Protein AF-A0A175JSQ1-F1 (afdb_monomer_lite)

pLDDT: mean 86.92, std 12.36, range [41.78, 98.31]

Organism: Entamoeba histolytica (NCBI:txid5759)

Radius of gyration: 32.31 Å; chains: 1; bounding box: 52×24×113 Å

Foldseek 3Di:
DDDDDDDDPDDDPVRVVVVVVVVVVVVVVVVVVCVVCVVVVPPPPPDPQDDPPPPCNVVVVVVVVVVVVVVVVVVVVVVVVVVVVVVVVVPDDPDDD

Secondary structure (DSSP, 8-state):
-PPPPPPP-PPPHHHHHHHHHHHHHHHHHHHHHHHH-GGGG----------TT-TTHHHHHHHHHHHHHHHHHHHHHHHHHHHHHHHHHHHS-----

Structure (mmCIF, N/CA/C/O backbone):
data_AF-A0A175JSQ1-F1
#
_entry.id   AF-A0A175JSQ1-F1
#
loop_
_atom_site.group_PDB
_atom_site.id
_atom_site.type_symbol
_atom_site.label_atom_id
_atom_site.label_alt_id
_atom_site.label_comp_id
_atom_site.label_asym_id
_atom_site.label_entity_id
_atom_site.label_seq_id
_atom_site.pdbx_PDB_ins_code
_atom_site.Cartn_x
_atom_site.Cartn_y
_atom_site.Cartn_z
_atom_site.occupancy
_atom_site.B_iso_or_equiv
_atom_site.auth_seq_id
_atom_site.auth_comp_id
_atom_site.auth_asym_id
_atom_site.auth_atom_id
_atom_site.pdbx_PDB_model_num
ATOM 1 N N . MET A 1 1 ? 2.643 4.215 -51.894 1.00 70.38 1 MET A N 1
ATOM 2 C CA . MET A 1 1 ? 3.496 4.678 -50.773 1.00 70.38 1 MET A CA 1
ATOM 3 C C . MET A 1 1 ? 4.391 3.530 -50.324 1.00 70.38 1 MET A C 1
ATOM 5 O O . MET A 1 1 ? 3.871 2.450 -50.068 1.00 70.38 1 MET A O 1
ATOM 9 N N . ALA A 1 2 ? 5.713 3.714 -50.291 1.00 77.75 2 ALA A N 1
ATOM 10 C CA . ALA A 1 2 ? 6.643 2.650 -49.903 1.00 77.75 2 ALA A CA 1
ATOM 11 C C . ALA A 1 2 ? 6.508 2.331 -48.401 1.00 77.75 2 ALA A C 1
ATOM 13 O O . ALA A 1 2 ? 6.574 3.235 -47.568 1.00 77.75 2 ALA A O 1
ATOM 14 N N . ARG A 1 3 ? 6.302 1.055 -48.040 1.00 80.12 3 ARG A N 1
ATOM 15 C CA . ARG A 1 3 ? 6.284 0.630 -46.630 1.00 80.12 3 ARG A CA 1
ATOM 16 C C . ARG A 1 3 ? 7.693 0.743 -46.051 1.00 80.12 3 ARG A C 1
ATOM 18 O O . ARG A 1 3 ? 8.652 0.265 -46.654 1.00 80.12 3 ARG A O 1
ATOM 25 N N . SER A 1 4 ? 7.811 1.355 -44.875 1.00 84.50 4 SER A N 1
ATOM 26 C CA . SER A 1 4 ? 9.089 1.461 -44.175 1.00 84.50 4 SER A CA 1
ATOM 27 C C . SER A 1 4 ? 9.583 0.086 -43.726 1.00 84.50 4 SER A C 1
ATOM 29 O O . SER A 1 4 ? 8.803 -0.826 -43.430 1.00 84.50 4 SER A O 1
ATOM 31 N N . LYS A 1 5 ? 10.909 -0.072 -43.684 1.00 86.88 5 LYS A N 1
ATOM 32 C CA . LYS A 1 5 ? 11.528 -1.331 -43.275 1.00 86.88 5 LYS A CA 1
ATOM 33 C C . LYS A 1 5 ? 11.152 -1.637 -41.816 1.00 86.88 5 LYS A C 1
ATOM 35 O O . LYS A 1 5 ? 11.355 -0.783 -40.948 1.00 86.88 5 LYS A O 1
ATOM 40 N N . PRO A 1 6 ? 10.618 -2.834 -41.514 1.00 88.50 6 PRO A N 1
ATOM 41 C CA . PRO A 1 6 ? 10.143 -3.152 -40.177 1.00 88.50 6 PRO A CA 1
ATOM 42 C C . PRO A 1 6 ? 11.307 -3.199 -39.189 1.00 88.50 6 PRO A C 1
ATOM 44 O O . PRO A 1 6 ? 12.366 -3.775 -39.449 1.00 88.50 6 PRO A O 1
ATOM 47 N N . ARG A 1 7 ? 11.103 -2.598 -38.016 1.00 87.31 7 ARG A N 1
ATOM 48 C CA . ARG A 1 7 ? 12.114 -2.589 -36.960 1.00 87.31 7 ARG A CA 1
ATOM 49 C C . ARG A 1 7 ? 12.2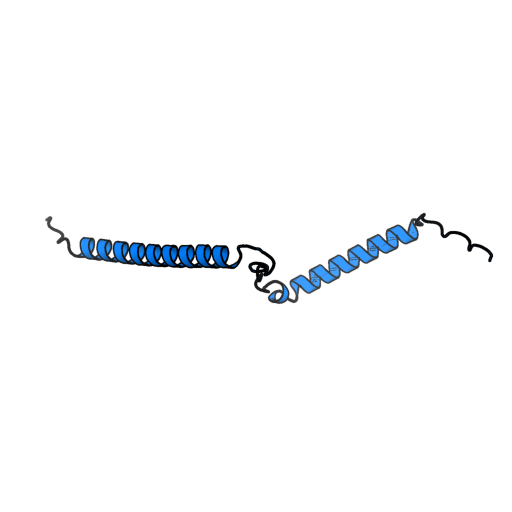72 -3.980 -36.346 1.00 87.31 7 ARG A C 1
ATOM 51 O O . ARG A 1 7 ? 11.295 -4.602 -35.927 1.00 87.31 7 ARG A O 1
ATOM 58 N N . ASN A 1 8 ? 13.524 -4.408 -36.200 1.00 87.38 8 ASN A N 1
ATOM 59 C CA . ASN A 1 8 ? 13.877 -5.649 -35.518 1.00 87.38 8 ASN A CA 1
ATOM 60 C C . ASN A 1 8 ? 13.432 -5.613 -34.038 1.00 87.38 8 ASN A C 1
ATOM 62 O O . ASN A 1 8 ? 13.705 -4.647 -33.318 1.00 87.38 8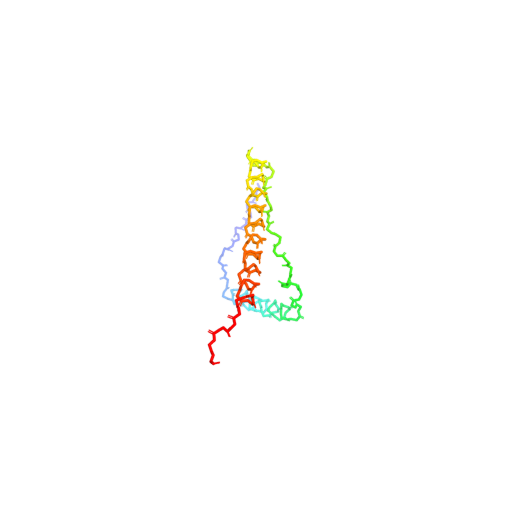 ASN A O 1
ATOM 66 N N . LYS A 1 9 ? 12.733 -6.665 -33.590 1.00 89.94 9 LYS A N 1
ATOM 67 C CA . LYS A 1 9 ? 12.249 -6.833 -32.206 1.00 89.94 9 LYS A CA 1
ATOM 68 C C . LYS A 1 9 ? 13.308 -7.419 -31.268 1.00 89.94 9 LYS A C 1
ATOM 70 O O . LYS A 1 9 ? 13.163 -7.316 -30.052 1.00 89.94 9 LYS A O 1
ATOM 75 N N . ARG A 1 10 ? 14.375 -8.006 -31.821 1.00 91.62 10 ARG A N 1
ATOM 76 C CA . ARG A 1 10 ? 15.482 -8.579 -31.051 1.00 91.62 10 ARG A CA 1
ATOM 77 C C . ARG A 1 10 ? 16.210 -7.479 -30.285 1.00 91.62 10 ARG A C 1
ATOM 79 O O . ARG A 1 10 ? 16.487 -6.403 -30.815 1.00 91.62 10 ARG A O 1
ATOM 86 N N . GLN A 1 11 ? 16.528 -7.762 -29.029 1.00 90.19 11 GLN A N 1
ATOM 87 C CA . GLN A 1 11 ? 17.386 -6.901 -28.227 1.00 90.19 11 GLN A CA 1
ATOM 88 C C . GLN A 1 11 ? 18.818 -7.411 -28.311 1.00 90.19 11 GLN A C 1
ATOM 90 O O . GLN A 1 11 ? 19.068 -8.605 -28.176 1.00 90.19 11 GLN A O 1
ATOM 95 N N . THR A 1 12 ? 19.762 -6.499 -28.519 1.00 95.56 12 THR A N 1
ATOM 96 C CA . THR A 1 12 ? 21.180 -6.818 -28.365 1.00 95.56 12 THR A CA 1
ATOM 97 C C . THR A 1 12 ? 21.497 -7.050 -26.887 1.00 95.56 12 THR A C 1
ATOM 99 O O . THR A 1 12 ? 20.893 -6.427 -26.007 1.00 95.56 12 THR A O 1
ATOM 102 N N . LEU A 1 13 ? 22.472 -7.915 -26.599 1.00 96.25 13 LEU A N 1
ATOM 103 C CA . LEU A 1 13 ? 22.905 -8.217 -25.227 1.00 96.25 13 LEU A CA 1
ATOM 104 C C . LEU A 1 13 ? 23.332 -6.958 -24.459 1.00 96.25 13 LEU A C 1
ATOM 106 O O . LEU A 1 13 ? 22.921 -6.755 -23.319 1.00 96.25 13 LEU A O 1
ATOM 110 N N . SER A 1 14 ? 24.059 -6.052 -25.118 1.00 96.50 14 SER A N 1
ATOM 111 C CA . SER A 1 14 ? 24.439 -4.751 -24.547 1.00 96.50 14 SER A CA 1
ATOM 112 C C . SER A 1 14 ? 23.221 -3.952 -24.065 1.00 96.50 14 SER A C 1
ATOM 114 O O . SER A 1 14 ? 23.204 -3.432 -22.945 1.00 96.50 14 SER A O 1
ATOM 116 N N . LYS A 1 15 ? 22.148 -3.916 -24.867 1.00 95.88 15 LYS A N 1
ATOM 117 C CA . LYS A 1 15 ? 20.912 -3.223 -24.502 1.00 95.88 15 LYS A CA 1
ATOM 118 C C . LYS A 1 15 ? 20.223 -3.885 -23.310 1.00 95.88 15 LYS A C 1
ATOM 120 O O . LYS A 1 15 ? 19.797 -3.166 -22.408 1.00 95.88 15 LYS A O 1
ATOM 125 N N . LYS A 1 16 ? 20.158 -5.219 -23.281 1.00 96.38 16 LYS A N 1
ATOM 126 C CA . LYS A 1 16 ? 19.588 -5.984 -22.161 1.00 96.38 16 LYS A CA 1
ATOM 127 C C . LYS A 1 16 ? 20.310 -5.656 -20.848 1.00 96.38 16 LYS A C 1
ATOM 129 O O . LYS A 1 16 ? 19.680 -5.181 -19.906 1.00 96.38 16 LYS A O 1
ATOM 134 N N . HIS A 1 17 ? 21.637 -5.764 -20.828 1.00 97.81 17 HIS A N 1
ATOM 135 C CA . HIS A 1 17 ? 22.434 -5.475 -19.633 1.00 97.81 17 HIS A CA 1
ATOM 136 C C . HIS A 1 17 ? 22.405 -3.998 -19.222 1.00 97.81 17 HIS A C 1
ATOM 138 O O . HIS A 1 17 ? 22.434 -3.677 -18.034 1.00 97.81 17 HIS A O 1
ATOM 144 N N . SER A 1 18 ? 22.319 -3.072 -20.181 1.00 97.75 18 SER A N 1
ATOM 145 C CA . SER A 1 18 ? 22.132 -1.647 -19.883 1.00 97.75 18 SER A CA 1
ATOM 146 C C . SER A 1 18 ? 20.798 -1.393 -19.172 1.00 97.75 18 SER A C 1
ATOM 148 O O . SER A 1 18 ? 20.755 -0.643 -18.196 1.00 97.75 18 SER A O 1
ATOM 150 N N . ILE A 1 19 ? 19.717 -2.045 -19.617 1.00 97.19 19 ILE A N 1
ATOM 151 C CA . ILE A 1 19 ? 18.392 -1.952 -18.989 1.00 97.19 19 ILE A CA 1
ATOM 152 C C . ILE A 1 19 ? 18.430 -2.532 -17.571 1.00 97.19 19 ILE A C 1
ATOM 154 O O . ILE A 1 19 ? 18.024 -1.847 -16.634 1.00 97.19 19 ILE A O 1
ATOM 158 N N . GLU A 1 20 ? 18.987 -3.730 -17.390 1.00 97.62 20 GLU A N 1
ATOM 159 C CA . GLU A 1 20 ? 19.129 -4.378 -16.077 1.00 97.62 20 GLU A CA 1
ATOM 160 C C . GLU A 1 20 ? 19.882 -3.480 -15.081 1.00 97.62 20 GLU A C 1
ATOM 162 O O . GLU A 1 20 ? 19.399 -3.213 -13.978 1.00 97.62 20 GLU A O 1
ATOM 167 N N . LYS A 1 21 ? 21.025 -2.915 -15.497 1.00 98.25 21 LYS A N 1
ATOM 168 C CA . LYS A 1 21 ? 21.815 -1.985 -14.672 1.00 98.25 21 LYS A CA 1
ATOM 169 C C . LYS A 1 21 ? 21.037 -0.712 -14.328 1.00 98.25 21 LYS A C 1
ATOM 171 O O . LYS A 1 21 ? 21.123 -0.232 -13.197 1.00 98.25 21 LYS A O 1
ATOM 176 N N . LYS A 1 22 ? 20.274 -0.154 -15.275 1.00 98.25 22 LYS A N 1
ATOM 177 C CA . LYS A 1 22 ? 19.438 1.038 -15.042 1.00 98.25 22 LYS A CA 1
ATOM 178 C C . LYS A 1 22 ? 18.321 0.757 -14.038 1.00 98.25 22 LYS A C 1
ATOM 180 O O . LYS A 1 22 ? 18.141 1.554 -13.119 1.00 98.25 22 LYS A O 1
ATOM 185 N N . ILE A 1 23 ? 17.634 -0.378 -14.163 1.00 98.06 23 ILE A N 1
ATOM 186 C CA . ILE A 1 23 ? 16.589 -0.811 -13.222 1.00 98.06 23 ILE A CA 1
ATOM 187 C C . ILE A 1 23 ? 17.188 -1.013 -11.827 1.00 98.06 23 ILE A C 1
ATOM 189 O O . ILE A 1 23 ? 16.669 -0.476 -10.851 1.00 98.06 23 ILE A O 1
ATOM 193 N N . GLY A 1 24 ? 18.330 -1.702 -11.725 1.00 98.31 24 GLY A N 1
ATOM 194 C CA . GLY A 1 24 ? 19.021 -1.906 -10.450 1.00 98.31 24 GLY A CA 1
ATOM 195 C C . GLY A 1 24 ? 19.388 -0.589 -9.756 1.00 98.31 24 GLY A C 1
ATOM 196 O O . GLY A 1 24 ? 19.086 -0.398 -8.575 1.00 98.31 24 GLY A O 1
ATOM 197 N N . ARG A 1 25 ? 19.967 0.364 -10.501 1.00 97.94 25 ARG A N 1
ATOM 198 C CA . ARG A 1 25 ? 20.287 1.712 -9.996 1.00 97.94 25 ARG A CA 1
ATOM 199 C C . ARG A 1 25 ? 19.037 2.479 -9.562 1.00 97.94 25 ARG A C 1
ATOM 201 O O . ARG A 1 25 ? 19.046 3.103 -8.500 1.00 97.94 25 ARG A O 1
ATOM 208 N N . HIS A 1 26 ? 17.962 2.418 -10.351 1.00 98.00 26 HIS A N 1
ATOM 209 C CA . HIS A 1 26 ? 16.686 3.050 -10.018 1.00 98.00 26 HIS A CA 1
ATOM 210 C C . HIS A 1 26 ? 16.121 2.493 -8.705 1.00 98.00 26 HIS A C 1
ATOM 212 O O . HIS A 1 26 ? 15.861 3.256 -7.776 1.00 98.00 26 HIS A O 1
ATOM 218 N N . ASN A 1 27 ? 16.045 1.168 -8.573 1.00 96.81 27 ASN A N 1
ATOM 219 C CA . ASN A 1 27 ? 15.538 0.502 -7.374 1.00 96.81 27 ASN A CA 1
ATOM 220 C C . ASN A 1 27 ? 16.382 0.830 -6.133 1.00 96.81 27 ASN A C 1
ATOM 222 O O . ASN A 1 27 ? 15.841 1.079 -5.054 1.00 96.81 27 ASN A O 1
ATOM 226 N N . GLN A 1 28 ? 17.711 0.901 -6.275 1.00 96.81 28 GLN A N 1
ATOM 227 C CA . GLN A 1 28 ? 18.597 1.315 -5.186 1.00 96.81 28 GLN A CA 1
ATOM 228 C C . GLN A 1 28 ? 18.332 2.765 -4.755 1.00 96.81 28 GLN A C 1
ATOM 230 O O . GLN A 1 28 ? 18.257 3.038 -3.553 1.00 96.81 28 GLN A O 1
ATOM 235 N N . LYS A 1 29 ? 18.150 3.689 -5.710 1.00 95.69 29 LYS A N 1
ATOM 236 C CA . LYS A 1 29 ? 17.804 5.091 -5.431 1.00 95.69 29 LYS A CA 1
ATOM 237 C C . LYS A 1 29 ? 16.445 5.197 -4.735 1.00 95.69 29 LYS A C 1
ATOM 239 O O . LYS A 1 29 ? 16.366 5.846 -3.695 1.00 95.69 29 LYS A O 1
ATOM 244 N N . MET A 1 30 ? 15.418 4.508 -5.234 1.00 92.38 30 MET A N 1
ATOM 245 C CA . MET A 1 30 ? 14.082 4.487 -4.622 1.00 92.38 30 MET A CA 1
ATOM 246 C C . MET A 1 30 ? 14.115 3.925 -3.198 1.00 92.38 30 MET A C 1
ATOM 248 O O . MET A 1 30 ? 13.515 4.506 -2.298 1.00 92.38 30 MET A O 1
ATOM 252 N N . ARG A 1 31 ? 14.896 2.866 -2.944 1.00 91.81 31 ARG A N 1
ATOM 253 C CA . ARG A 1 31 ? 15.087 2.319 -1.591 1.00 91.81 31 ARG A CA 1
ATOM 254 C C . ARG A 1 31 ? 15.765 3.315 -0.649 1.00 91.81 31 ARG A C 1
ATOM 256 O O . ARG A 1 31 ? 15.355 3.425 0.504 1.00 91.81 31 ARG A O 1
ATOM 263 N N . ARG A 1 32 ? 16.795 4.031 -1.116 1.00 92.88 32 ARG A N 1
ATOM 264 C CA . ARG A 1 32 ? 17.475 5.080 -0.333 1.00 92.88 32 ARG A CA 1
ATOM 265 C C . ARG A 1 32 ? 16.523 6.239 -0.017 1.00 92.88 32 ARG A C 1
ATOM 267 O O . ARG A 1 32 ? 16.434 6.638 1.138 1.00 92.88 32 ARG A O 1
ATOM 274 N N . LEU A 1 33 ? 15.762 6.716 -1.004 1.00 90.19 33 LEU A N 1
ATOM 275 C CA . LEU A 1 33 ? 14.762 7.776 -0.821 1.00 90.19 33 LEU A CA 1
ATOM 276 C C . LEU A 1 33 ? 13.651 7.359 0.151 1.00 90.19 33 LEU A C 1
ATOM 278 O O . LEU A 1 33 ? 13.326 8.109 1.065 1.00 90.19 33 LEU A O 1
ATOM 282 N N . ALA A 1 34 ? 13.138 6.134 0.018 1.00 87.38 34 ALA A N 1
ATOM 283 C CA . ALA A 1 34 ? 12.101 5.602 0.897 1.00 87.38 34 ALA A CA 1
ATOM 284 C C . ALA A 1 34 ? 12.569 5.417 2.350 1.00 87.38 34 ALA A C 1
ATOM 286 O O . ALA A 1 34 ? 11.727 5.370 3.242 1.00 87.38 34 ALA A O 1
ATOM 287 N N . LYS A 1 35 ? 13.880 5.261 2.589 1.00 86.56 35 LYS A N 1
ATOM 288 C CA . LYS A 1 35 ? 14.473 5.260 3.936 1.00 86.56 35 LYS A CA 1
ATOM 289 C C . LYS A 1 35 ? 14.672 6.682 4.472 1.00 86.56 35 LYS A C 1
ATOM 291 O O . LYS A 1 35 ? 14.424 6.906 5.647 1.00 86.56 35 LYS A O 1
ATOM 296 N N . LYS A 1 36 ? 15.101 7.623 3.618 1.00 89.25 36 LYS A N 1
ATOM 297 C CA . LYS A 1 36 ? 15.369 9.024 3.989 1.00 89.25 36 LYS A CA 1
ATOM 298 C C . LYS A 1 36 ? 14.102 9.792 4.383 1.00 89.25 36 LYS A C 1
ATOM 300 O O . LYS A 1 36 ? 14.161 10.609 5.289 1.00 89.25 36 LYS A O 1
ATOM 305 N N . PHE A 1 37 ? 12.972 9.514 3.730 1.00 83.50 37 PHE A N 1
ATOM 306 C CA . PHE A 1 37 ? 11.688 10.173 3.995 1.00 83.50 37 PHE A CA 1
ATOM 307 C C . PHE A 1 37 ? 10.642 9.158 4.494 1.00 83.50 37 PHE A C 1
ATOM 309 O O . PHE A 1 37 ? 9.759 8.750 3.733 1.00 83.50 37 PHE A O 1
ATOM 316 N N . PRO A 1 38 ? 10.728 8.703 5.758 1.00 75.81 38 PRO A N 1
ATOM 317 C CA . PRO A 1 38 ? 9.799 7.718 6.314 1.00 75.81 38 PRO A CA 1
ATOM 318 C C . PRO A 1 38 ? 8.366 8.259 6.451 1.00 75.81 38 PRO A C 1
ATOM 320 O O . PRO A 1 38 ? 7.419 7.477 6.450 1.00 75.81 38 PRO A O 1
ATOM 323 N N . GLU A 1 39 ? 8.181 9.579 6.501 1.00 70.44 39 GLU A N 1
ATOM 324 C CA . GLU A 1 39 ? 6.866 10.235 6.532 1.00 70.44 39 GLU A CA 1
ATOM 325 C 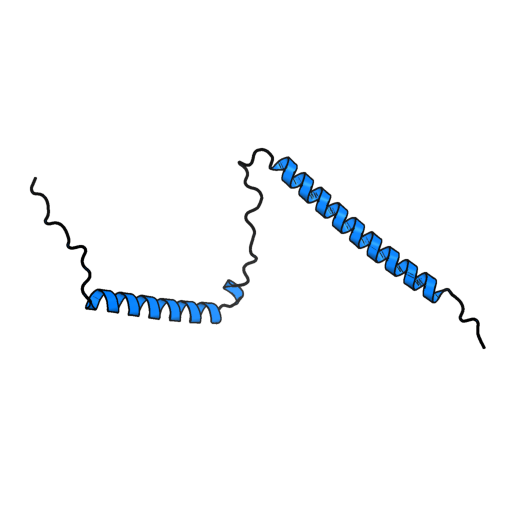C . GLU A 1 39 ? 6.043 9.958 5.267 1.00 70.44 39 GLU A C 1
ATOM 327 O O . GLU A 1 39 ? 4.834 9.750 5.348 1.00 70.44 39 GLU A O 1
ATOM 332 N N . ALA A 1 40 ? 6.696 9.801 4.108 1.00 62.78 40 ALA A N 1
ATOM 333 C CA . ALA A 1 40 ? 6.029 9.406 2.867 1.00 62.78 40 ALA A CA 1
ATOM 334 C C . ALA A 1 40 ? 5.425 7.987 2.937 1.00 62.78 40 ALA A C 1
ATOM 336 O O . ALA A 1 40 ? 4.496 7.686 2.188 1.00 62.78 40 ALA A O 1
ATOM 337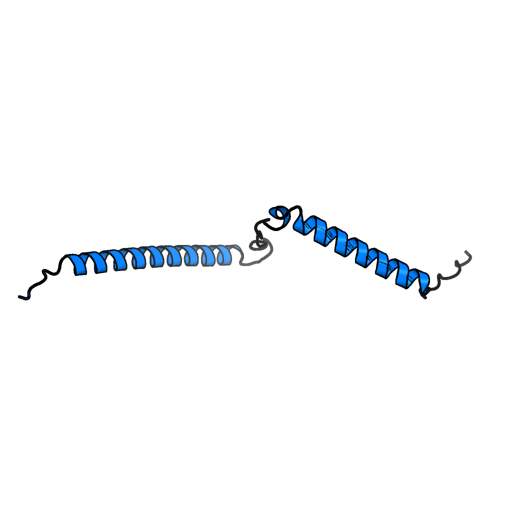 N N . ARG A 1 41 ? 5.915 7.126 3.847 1.00 63.62 41 ARG A N 1
ATOM 338 C CA . ARG A 1 41 ? 5.351 5.790 4.116 1.00 63.62 41 ARG A CA 1
ATOM 339 C C . ARG A 1 41 ? 4.164 5.826 5.076 1.00 63.62 41 ARG A C 1
ATOM 341 O O . ARG A 1 41 ? 3.363 4.900 5.060 1.00 63.62 41 ARG A O 1
ATOM 348 N N . LYS A 1 42 ? 4.059 6.866 5.909 1.00 68.69 42 LYS A N 1
ATOM 349 C CA . LYS A 1 42 ? 3.014 7.014 6.934 1.00 68.69 42 LYS A CA 1
ATOM 350 C C . LYS A 1 42 ? 1.740 7.676 6.411 1.00 68.69 42 LYS A C 1
ATOM 352 O O . LYS A 1 42 ? 0.880 8.030 7.212 1.00 68.69 42 LYS A O 1
ATOM 357 N N . LYS A 1 43 ? 1.582 7.845 5.092 1.00 70.75 43 LYS A N 1
ATOM 358 C CA . LYS A 1 43 ? 0.279 8.232 4.542 1.00 70.75 43 LYS A CA 1
ATOM 359 C C . LYS A 1 43 ? -0.741 7.203 5.025 1.00 70.75 43 LYS A C 1
ATOM 361 O O . LYS A 1 43 ? -0.610 6.023 4.701 1.00 70.75 43 LYS A O 1
ATOM 366 N N . LEU A 1 44 ? -1.709 7.651 5.830 1.00 71.75 44 LEU A N 1
ATOM 367 C CA . LEU A 1 44 ? -2.854 6.835 6.220 1.00 71.75 44 LEU A CA 1
ATOM 368 C C . LEU A 1 44 ? -3.397 6.189 4.944 1.00 71.75 44 LEU A C 1
ATOM 370 O O . LEU A 1 44 ? -3.663 6.899 3.967 1.00 71.75 44 LEU A O 1
ATOM 374 N N . LYS A 1 45 ? -3.533 4.861 4.941 1.00 76.50 45 LYS A N 1
ATOM 375 C CA . LYS A 1 45 ? -4.254 4.170 3.876 1.00 76.50 45 LYS A CA 1
ATOM 376 C C . LYS A 1 45 ? -5.706 4.611 3.995 1.00 76.50 45 LYS A C 1
ATOM 378 O O . LYS A 1 45 ? -6.447 4.114 4.835 1.00 76.50 45 LYS A O 1
ATOM 383 N N . LYS A 1 46 ? -6.078 5.634 3.229 1.00 83.19 46 LYS A N 1
ATOM 384 C CA . LYS A 1 46 ? -7.478 5.978 3.027 1.00 83.19 46 LYS A CA 1
ATOM 385 C C . LYS A 1 46 ? -8.025 4.859 2.163 1.00 83.19 46 LYS A C 1
ATOM 387 O O . LYS A 1 46 ? -7.724 4.815 0.972 1.00 83.19 46 LYS A O 1
ATOM 392 N N . GLU A 1 47 ? -8.719 3.921 2.794 1.00 82.56 47 GLU A N 1
ATOM 393 C CA . GLU A 1 47 ? -9.438 2.902 2.046 1.00 82.56 47 GLU A CA 1
ATOM 394 C C . GLU A 1 47 ? -10.392 3.615 1.082 1.00 82.56 47 GLU A C 1
ATOM 396 O O . GLU A 1 47 ? -11.033 4.602 1.475 1.00 82.56 47 GLU A O 1
ATOM 401 N N . PRO A 1 48 ? -10.456 3.190 -0.189 1.00 86.00 48 PRO A N 1
ATOM 402 C CA . PRO A 1 48 ? -11.457 3.712 -1.098 1.00 86.00 48 PRO A CA 1
ATOM 403 C C . PRO A 1 48 ? -12.820 3.341 -0.502 1.00 86.00 48 PRO A C 1
ATOM 405 O O . PRO A 1 48 ? -13.163 2.166 -0.414 1.00 86.00 48 PRO A O 1
ATOM 408 N N . GLY A 1 49 ? -13.555 4.335 0.005 1.00 85.56 49 GLY A N 1
ATOM 409 C CA . GLY A 1 49 ? -14.868 4.126 0.616 1.00 85.56 49 GLY A CA 1
ATOM 410 C C . GLY A 1 49 ? -15.882 3.531 -0.368 1.00 85.56 49 GLY A C 1
ATOM 411 O O . GLY A 1 49 ? -15.565 3.240 -1.520 1.00 85.56 49 GLY A O 1
ATOM 412 N N . VAL A 1 50 ? -17.135 3.379 0.067 1.00 88.88 50 VAL A N 1
ATOM 413 C CA . VAL A 1 50 ? -18.167 2.729 -0.757 1.00 88.88 50 VAL A CA 1
ATOM 414 C C . VAL A 1 50 ? -18.353 3.478 -2.093 1.00 88.88 50 VAL A C 1
ATOM 416 O O . VAL A 1 50 ? -18.716 4.667 -2.078 1.00 88.88 50 VAL A O 1
ATOM 419 N N . PRO A 1 51 ? -18.126 2.820 -3.249 1.00 93.00 51 PRO A N 1
ATOM 420 C CA . PRO A 1 51 ? -18.284 3.438 -4.565 1.00 93.00 51 PRO A CA 1
ATOM 421 C C . PRO A 1 51 ? -19.711 3.935 -4.792 1.00 93.00 51 PRO A C 1
ATOM 423 O O . PRO A 1 51 ? -20.662 3.270 -4.400 1.00 93.00 51 PRO A O 1
ATOM 426 N N . HIS A 1 52 ? -19.881 5.088 -5.446 1.00 88.62 52 HIS A N 1
ATOM 427 C CA . HIS A 1 52 ? -21.212 5.676 -5.651 1.00 88.62 52 HIS A CA 1
ATOM 428 C C . HIS A 1 52 ? -22.131 4.834 -6.549 1.00 88.62 52 HIS A C 1
ATOM 430 O O . HIS A 1 52 ? -23.312 4.736 -6.256 1.00 88.62 52 HIS A O 1
ATOM 436 N N . LEU A 1 53 ? -21.583 4.179 -7.577 1.00 93.25 53 LEU A N 1
ATOM 437 C CA . LEU A 1 53 ? -22.341 3.349 -8.525 1.00 93.25 53 LEU A CA 1
ATOM 438 C C . LEU A 1 53 ? -22.861 2.030 -7.928 1.00 93.25 53 LEU A C 1
ATOM 440 O O . LEU A 1 53 ? -23.463 1.232 -8.640 1.00 93.25 53 LEU A O 1
ATOM 444 N N . TYR A 1 54 ? -22.592 1.755 -6.651 1.00 92.00 54 TYR A N 1
ATOM 445 C CA . TYR A 1 54 ? -23.073 0.542 -6.011 1.00 92.00 54 TYR A CA 1
ATOM 446 C C . TYR A 1 54 ? -24.568 0.684 -5.654 1.00 92.00 54 TYR A C 1
ATOM 448 O O . TYR A 1 54 ? -24.898 1.572 -4.865 1.00 92.00 54 TYR A O 1
ATOM 456 N N . PRO A 1 55 ? -25.461 -0.187 -6.172 1.00 95.06 55 PRO A N 1
ATOM 457 C CA . PRO A 1 55 ? -26.915 -0.028 -6.039 1.00 95.06 55 PRO A CA 1
ATOM 458 C C . PRO A 1 55 ? -27.426 0.058 -4.597 1.00 95.06 55 PRO A C 1
ATOM 460 O O . PRO A 1 55 ? -28.380 0.773 -4.325 1.00 95.06 55 PRO A O 1
ATOM 463 N N . PHE A 1 56 ? -26.763 -0.624 -3.660 1.00 95.00 56 PHE A N 1
ATOM 464 C CA . PHE A 1 56 ? -27.163 -0.691 -2.249 1.00 95.00 56 PHE A CA 1
ATOM 465 C C . PHE A 1 56 ? -26.168 0.035 -1.334 1.00 95.00 56 PHE A C 1
ATOM 467 O O . PHE A 1 56 ? -25.911 -0.386 -0.204 1.00 95.00 56 PHE A O 1
ATOM 474 N N . LYS 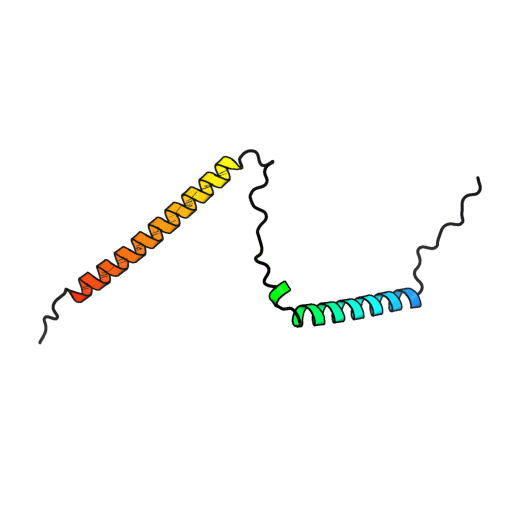A 1 57 ? -25.538 1.111 -1.829 1.00 94.44 57 LYS A N 1
ATOM 475 C CA . LYS A 1 57 ? -24.540 1.878 -1.062 1.00 94.44 57 LYS A CA 1
ATOM 476 C C . LYS A 1 57 ? -25.110 2.427 0.239 1.00 94.44 57 LYS A C 1
ATOM 478 O O . LYS A 1 57 ? -24.431 2.347 1.259 1.00 94.44 57 LYS A O 1
ATOM 483 N N . GLU A 1 58 ? -26.326 2.954 0.208 1.00 93.50 58 GLU A N 1
ATOM 484 C CA . GLU A 1 58 ? -26.984 3.527 1.385 1.00 93.50 58 GLU A CA 1
ATOM 485 C C . GLU A 1 58 ? -27.251 2.453 2.443 1.00 93.50 58 GLU A C 1
ATOM 487 O O . GLU A 1 58 ? -26.838 2.598 3.592 1.00 93.50 58 GLU A O 1
ATOM 492 N N . GLU A 1 59 ? -27.804 1.306 2.042 1.00 94.12 59 GLU A N 1
ATOM 493 C CA . GLU A 1 59 ? -28.014 0.173 2.950 1.00 94.12 59 GLU A CA 1
ATOM 494 C C . GLU A 1 59 ? -26.711 -0.323 3.584 1.00 94.12 59 GLU A C 1
ATOM 496 O O . GLU A 1 59 ? -26.678 -0.684 4.762 1.00 94.12 59 GLU A O 1
ATOM 501 N N . LEU A 1 60 ? -25.625 -0.362 2.808 1.00 92.81 60 LEU A N 1
ATOM 502 C CA . LEU A 1 60 ? -24.322 -0.813 3.283 1.00 92.81 60 LEU A CA 1
ATOM 503 C C . LEU A 1 60 ? -23.716 0.173 4.292 1.00 92.81 60 LEU A C 1
ATOM 505 O O . LEU A 1 60 ? -23.152 -0.259 5.300 1.00 92.81 60 LEU A O 1
ATOM 509 N N . ILE A 1 61 ? -23.886 1.479 4.064 1.00 91.75 61 ILE A N 1
ATOM 510 C CA . ILE A 1 61 ? -23.497 2.528 5.016 1.00 91.75 61 ILE A CA 1
ATOM 511 C C . ILE A 1 61 ? -24.302 2.381 6.313 1.00 91.75 61 ILE A C 1
ATOM 513 O O . ILE A 1 61 ? -23.704 2.289 7.385 1.00 91.75 61 ILE A O 1
ATOM 517 N N . HIS A 1 62 ? -25.626 2.238 6.232 1.00 95.50 62 HIS A N 1
ATOM 518 C CA . HIS A 1 62 ? -26.481 2.081 7.413 1.00 95.50 62 HIS A CA 1
ATOM 519 C C . HIS A 1 62 ? -26.173 0.811 8.216 1.00 95.50 62 HIS A C 1
ATOM 521 O O . 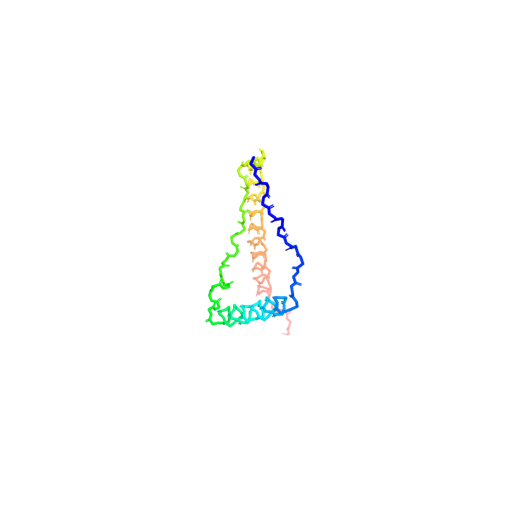HIS A 1 62 ? -26.100 0.849 9.447 1.00 95.50 62 HIS A O 1
ATOM 527 N N . LYS A 1 63 ? -25.936 -0.326 7.546 1.00 94.62 63 LYS A N 1
ATOM 528 C CA . LYS A 1 63 ? -25.512 -1.575 8.208 1.00 94.62 63 LYS A CA 1
ATOM 529 C C . LYS A 1 63 ? -24.205 -1.377 8.975 1.00 94.62 63 LYS A C 1
ATOM 531 O O . LYS A 1 63 ? -24.080 -1.852 10.106 1.00 94.62 63 LYS A O 1
ATOM 536 N N . TYR A 1 64 ? -23.252 -0.659 8.386 1.00 93.50 64 TYR A N 1
ATOM 537 C CA . TYR A 1 64 ? -21.973 -0.369 9.024 1.00 93.50 64 TYR A CA 1
ATOM 538 C C . TYR A 1 64 ? -22.117 0.573 10.228 1.00 93.50 64 TYR A C 1
ATOM 540 O O . TYR A 1 64 ? -21.571 0.286 11.293 1.00 93.50 64 TYR A O 1
ATOM 548 N N . GLU A 1 65 ? -22.886 1.656 10.101 1.00 94.25 65 GLU A N 1
ATOM 549 C CA . GLU A 1 65 ? -23.164 2.590 11.201 1.00 94.25 65 GLU A CA 1
ATOM 550 C C . GLU A 1 65 ? -23.826 1.891 12.391 1.00 94.25 65 GLU A C 1
ATOM 552 O O . GLU A 1 65 ? -23.401 2.063 13.534 1.00 94.25 65 GLU A O 1
ATOM 557 N N . ASN A 1 66 ? -24.816 1.038 12.126 1.00 95.69 66 ASN A N 1
ATOM 558 C CA . ASN A 1 66 ? -25.491 0.260 13.161 1.00 95.69 66 ASN A CA 1
ATOM 559 C C . ASN A 1 66 ? -24.538 -0.726 13.849 1.00 95.69 66 ASN A C 1
ATOM 561 O O . ASN A 1 66 ? -24.561 -0.862 15.071 1.00 95.69 66 ASN A O 1
ATOM 565 N N . ALA A 1 67 ? -23.664 -1.391 13.089 1.00 95.75 67 ALA A N 1
ATOM 566 C CA . ALA A 1 67 ? -22.647 -2.271 13.656 1.00 95.75 67 ALA A CA 1
ATOM 567 C C . ALA A 1 67 ? -21.630 -1.505 14.520 1.00 95.75 67 ALA A C 1
ATOM 569 O O . ALA A 1 67 ? -21.162 -2.027 15.534 1.00 95.75 67 ALA A O 1
ATOM 570 N N . LEU A 1 68 ? -21.285 -0.272 14.138 1.00 95.44 68 LEU A N 1
ATOM 571 C CA . LEU A 1 68 ? -20.377 0.572 14.908 1.00 95.44 68 LEU A CA 1
ATOM 572 C C . LEU A 1 68 ? -21.012 1.031 16.228 1.00 95.44 68 LEU A C 1
ATOM 574 O O . LEU A 1 68 ? -20.346 0.935 17.258 1.00 95.44 68 LEU A O 1
ATOM 578 N N . LYS A 1 69 ? -22.287 1.450 16.209 1.00 96.31 69 LYS A N 1
ATOM 579 C CA . LYS A 1 69 ? -23.056 1.813 17.414 1.00 96.31 69 LYS A CA 1
ATOM 580 C C . LYS A 1 69 ? -23.123 0.653 18.407 1.00 96.31 69 LYS A C 1
ATOM 582 O O . LYS A 1 69 ? -22.671 0.807 19.536 1.00 96.31 69 LYS A O 1
ATOM 587 N N . LYS A 1 70 ? -23.520 -0.541 17.948 1.00 96.44 70 LYS A N 1
ATOM 588 C CA . LYS A 1 70 ? -23.555 -1.757 18.783 1.00 96.44 70 LYS A CA 1
ATOM 589 C C . LYS A 1 70 ? -22.200 -2.062 19.422 1.00 96.44 70 LYS A C 1
ATOM 591 O O . LYS A 1 70 ? -22.099 -2.213 20.630 1.00 96.44 70 LYS A O 1
ATOM 596 N N . LYS A 1 71 ? -21.115 -2.036 18.636 1.00 96.56 71 LYS A N 1
ATOM 597 C CA . LYS A 1 71 ? -19.754 -2.249 19.166 1.00 96.56 71 LYS A CA 1
ATOM 598 C C . LYS A 1 71 ? -19.334 -1.208 20.208 1.00 96.56 71 LYS A C 1
ATOM 600 O O . LYS A 1 71 ? -18.476 -1.504 21.037 1.00 96.56 71 LYS A O 1
ATOM 605 N N . GLN A 1 72 ? -19.830 0.025 20.122 1.00 95.12 72 GLN A N 1
ATOM 606 C CA . GLN A 1 72 ? -19.554 1.067 21.113 1.00 95.12 72 GLN A CA 1
ATOM 607 C C . GLN A 1 72 ? -20.370 0.840 22.386 1.00 95.12 72 GLN A C 1
ATOM 609 O O . GLN A 1 72 ? -19.794 0.876 23.472 1.00 95.12 72 GLN A O 1
ATOM 614 N N . GLU A 1 73 ? -21.661 0.546 22.246 1.00 95.69 73 GLU A N 1
ATOM 615 C CA . GLU A 1 73 ? -22.566 0.195 23.345 1.00 95.69 73 GLU A CA 1
ATOM 616 C C . GLU A 1 73 ? -22.033 -1.012 24.132 1.00 95.69 73 GLU A C 1
ATOM 618 O O . GLU A 1 73 ? -21.850 -0.913 25.344 1.00 95.69 73 GLU A O 1
ATOM 623 N N . ASP A 1 74 ? -21.639 -2.089 23.445 1.00 94.50 74 ASP A N 1
ATOM 624 C CA . ASP A 1 74 ? -21.059 -3.293 24.055 1.00 94.50 74 ASP A CA 1
ATOM 625 C C . ASP A 1 74 ? -19.780 -2.983 24.846 1.00 94.50 74 ASP A C 1
ATOM 627 O O . ASP A 1 74 ? -19.560 -3.495 25.945 1.00 94.50 74 ASP A O 1
ATOM 631 N N . LYS A 1 75 ? -18.914 -2.110 24.311 1.00 95.12 75 LYS A N 1
ATOM 632 C CA . LYS A 1 75 ? -17.681 -1.688 24.995 1.00 95.12 75 LYS A CA 1
ATOM 633 C C . LYS A 1 75 ? -17.970 -0.879 26.254 1.00 95.12 75 LYS A C 1
ATOM 635 O O . LYS A 1 75 ? -17.245 -1.027 27.239 1.00 95.12 75 LYS A O 1
ATOM 640 N N . ILE A 1 76 ? -18.972 -0.004 26.213 1.00 95.38 76 ILE A N 1
ATOM 641 C CA . ILE A 1 76 ? -19.386 0.797 27.369 1.00 95.38 76 ILE A CA 1
ATOM 642 C C . ILE A 1 76 ? -19.987 -0.128 28.429 1.00 95.38 76 ILE A C 1
ATOM 644 O O . ILE A 1 76 ? -19.513 -0.122 29.564 1.00 95.38 76 ILE A O 1
ATOM 648 N N . ALA A 1 77 ? -20.915 -1.004 28.039 1.00 94.38 77 ALA A N 1
ATOM 649 C CA . ALA A 1 77 ? -21.535 -1.984 28.925 1.00 94.38 77 ALA A CA 1
ATOM 650 C C . ALA A 1 77 ? -20.494 -2.896 29.594 1.00 94.38 77 ALA A C 1
ATOM 652 O O . ALA A 1 77 ? -20.501 -3.055 30.814 1.00 94.38 77 ALA A O 1
ATOM 653 N N . ALA A 1 78 ? -19.531 -3.426 28.832 1.00 93.19 78 ALA A N 1
ATOM 654 C CA . ALA A 1 78 ? -18.439 -4.230 29.380 1.00 93.19 78 ALA A CA 1
ATOM 655 C C . ALA A 1 78 ? -17.557 -3.431 30.356 1.00 93.19 78 ALA A C 1
ATOM 657 O O . ALA A 1 78 ? -17.131 -3.948 31.393 1.00 93.19 78 ALA A O 1
ATOM 658 N N . ARG A 1 79 ? -17.283 -2.155 30.051 1.00 93.00 79 ARG A N 1
ATOM 659 C CA . ARG A 1 79 ? -16.509 -1.273 30.934 1.00 93.00 79 ARG A CA 1
ATOM 660 C C . ARG A 1 79 ? -17.240 -1.015 32.249 1.00 93.00 79 ARG A C 1
ATOM 662 O O . ARG A 1 79 ? -16.586 -1.007 33.292 1.00 93.00 79 ARG A O 1
ATOM 669 N N . ASP A 1 80 ? -18.548 -0.801 32.208 1.00 92.44 80 ASP A N 1
ATOM 670 C CA . ASP A 1 80 ? -19.346 -0.508 33.397 1.00 92.44 80 ASP A CA 1
ATOM 671 C C . ASP A 1 80 ? -19.623 -1.765 34.228 1.00 92.44 80 ASP A C 1
ATOM 673 O O . ASP A 1 80 ? -19.464 -1.720 35.446 1.00 92.44 80 ASP A O 1
ATOM 677 N N . ALA A 1 81 ? -19.865 -2.916 33.594 1.00 92.25 81 ALA A N 1
ATOM 678 C CA . ALA A 1 81 ? -19.921 -4.210 34.276 1.00 92.25 81 ALA A CA 1
ATOM 679 C C . ALA A 1 81 ? -18.621 -4.502 35.044 1.00 92.25 81 ALA A C 1
ATOM 681 O O . ALA A 1 81 ? -18.662 -4.861 36.220 1.00 92.25 81 ALA A O 1
ATOM 682 N N . ARG A 1 82 ? -17.456 -4.256 34.423 1.00 90.31 82 ARG A N 1
ATOM 683 C CA . ARG A 1 82 ? -16.154 -4.419 35.088 1.00 90.31 82 ARG A CA 1
ATOM 684 C C . ARG A 1 82 ? -15.990 -3.482 36.286 1.00 90.31 82 ARG A C 1
ATOM 686 O O . ARG A 1 82 ? -15.484 -3.903 37.319 1.00 90.31 82 ARG A O 1
ATOM 693 N N . LYS A 1 83 ? -16.407 -2.215 36.175 1.00 90.75 83 LYS A N 1
ATOM 694 C CA . LYS A 1 83 ? -16.364 -1.270 37.309 1.00 90.75 83 LYS A CA 1
ATOM 695 C C . LYS A 1 83 ? -17.277 -1.718 38.449 1.00 90.75 83 LYS A C 1
ATOM 697 O O . LYS A 1 83 ? -16.887 -1.593 39.603 1.00 90.75 83 LYS A O 1
ATOM 702 N N . ASN A 1 84 ? -18.468 -2.220 38.132 1.00 88.69 84 ASN A N 1
ATOM 703 C CA . ASN A 1 84 ? -19.419 -2.686 39.136 1.00 88.69 84 ASN A CA 1
ATOM 704 C C . ASN A 1 84 ? -18.879 -3.913 39.877 1.00 88.69 84 ASN A C 1
ATOM 706 O O . ASN A 1 84 ? -18.948 -3.932 41.097 1.00 88.69 84 ASN A O 1
ATOM 710 N N . GLN A 1 85 ? -18.251 -4.863 39.175 1.00 86.94 85 GLN A N 1
ATOM 711 C CA . GLN A 1 85 ? -17.605 -6.028 39.795 1.00 86.94 85 GLN A CA 1
ATOM 712 C C . GLN A 1 85 ? -16.467 -5.646 40.754 1.00 86.94 85 GLN A C 1
ATOM 714 O O . GLN A 1 85 ? -16.361 -6.208 41.842 1.00 86.94 85 GLN A O 1
ATOM 719 N N . VAL A 1 86 ? -15.634 -4.669 40.374 1.00 86.31 86 VAL A N 1
ATOM 720 C CA . VAL A 1 86 ? -14.558 -4.161 41.243 1.00 86.31 86 VAL A CA 1
ATOM 721 C C . VAL A 1 86 ? -15.140 -3.500 42.494 1.00 86.31 86 VAL A C 1
ATOM 723 O O . VAL A 1 86 ? -14.740 -3.844 43.599 1.00 86.31 86 VAL A O 1
ATOM 726 N N . LYS A 1 87 ? -16.158 -2.643 42.343 1.00 81.81 87 LYS A N 1
ATOM 727 C CA . LYS A 1 87 ? -16.841 -2.008 43.483 1.00 81.81 87 LYS A CA 1
ATOM 728 C C . LYS A 1 87 ? -17.501 -3.022 44.418 1.00 81.81 87 LYS A C 1
ATOM 730 O O . LYS A 1 87 ? -17.417 -2.869 45.630 1.00 81.81 87 LYS A O 1
ATOM 735 N N . THR A 1 88 ? -18.143 -4.059 43.875 1.00 77.56 88 THR A N 1
ATOM 736 C CA . THR A 1 88 ? -18.757 -5.111 44.699 1.00 77.56 88 THR A CA 1
ATOM 737 C C . THR A 1 88 ? -17.706 -5.908 45.472 1.00 77.56 88 THR A C 1
ATOM 739 O O . THR A 1 88 ? -17.927 -6.198 46.643 1.00 77.56 88 THR A O 1
ATOM 742 N N . ALA A 1 89 ? -16.548 -6.192 44.865 1.00 72.88 89 ALA A N 1
ATOM 743 C CA . ALA A 1 89 ? -15.438 -6.888 45.523 1.00 72.88 89 ALA A CA 1
ATOM 744 C C . ALA A 1 89 ? -14.726 -6.030 46.590 1.00 72.88 89 ALA A C 1
ATOM 746 O O . ALA A 1 89 ? -14.225 -6.567 47.570 1.00 72.88 89 ALA A O 1
ATOM 747 N N . GLU A 1 90 ? -14.703 -4.704 46.432 1.00 67.75 90 GLU A N 1
ATOM 748 C CA . GLU A 1 90 ? -14.199 -3.771 47.454 1.00 67.75 90 GLU A CA 1
ATOM 749 C C . GLU A 1 90 ? -15.173 -3.609 48.637 1.00 67.75 90 GLU A C 1
ATOM 751 O O . GLU A 1 90 ? -14.750 -3.298 49.747 1.00 67.75 90 GLU A O 1
ATOM 756 N N . SER A 1 91 ? -16.475 -3.825 48.414 1.00 63.25 91 SER A N 1
ATOM 757 C CA . SER A 1 91 ? -17.520 -3.666 49.436 1.00 63.25 91 SER A CA 1
ATOM 758 C C . SER A 1 91 ? -17.786 -4.900 50.306 1.00 63.25 91 SER A C 1
ATOM 760 O O . SER A 1 91 ? -18.482 -4.773 51.311 1.00 63.25 91 SER A O 1
ATOM 762 N N . THR A 1 92 ? -17.267 -6.083 49.958 1.00 54.53 92 THR A N 1
ATOM 763 C CA . THR A 1 92 ? -17.368 -7.271 50.822 1.00 54.53 92 THR A CA 1
ATOM 764 C C . THR A 1 92 ? -16.407 -7.125 52.009 1.00 54.53 92 THR A C 1
ATOM 766 O O . THR A 1 92 ? -15.194 -7.108 51.781 1.00 54.53 92 THR A O 1
ATOM 769 N N . PRO A 1 93 ? -16.898 -7.008 53.261 1.00 56.44 93 PRO A N 1
ATOM 770 C CA . PRO A 1 93 ? -16.033 -6.902 54.427 1.00 56.44 93 PRO A CA 1
ATOM 771 C C . PRO A 1 93 ? -15.238 -8.197 54.596 1.00 56.44 93 PRO A C 1
ATOM 773 O O . PRO A 1 93 ? -15.774 -9.298 54.479 1.00 56.44 93 PRO A O 1
ATOM 776 N N . ASN A 1 94 ? -13.944 -8.050 54.863 1.00 62.00 94 ASN A N 1
ATOM 777 C CA . ASN A 1 94 ? -13.023 -9.145 55.128 1.00 62.00 94 ASN A CA 1
ATOM 778 C C . ASN A 1 94 ? -13.306 -9.724 56.527 1.00 62.00 94 ASN A C 1
ATOM 780 O O . ASN A 1 94 ? -12.622 -9.398 57.494 1.00 62.00 94 ASN A O 1
ATOM 784 N N . GLU A 1 95 ? -14.358 -10.531 56.654 1.00 54.91 95 GLU A N 1
ATOM 785 C CA . GLU A 1 95 ? -14.636 -11.319 57.855 1.00 54.91 95 GLU A CA 1
ATOM 786 C C . GLU A 1 95 ? -13.802 -12.601 57.824 1.00 54.91 95 GLU A C 1
ATOM 788 O O . GLU A 1 95 ? -14.190 -13.588 57.204 1.00 54.91 95 GLU A O 1
ATOM 793 N N . THR A 1 96 ? -12.620 -12.577 58.449 1.00 52.22 96 THR A N 1
ATOM 794 C CA . THR A 1 96 ? -12.023 -13.716 59.183 1.00 52.22 96 THR A CA 1
ATOM 795 C C . THR A 1 96 ? -10.658 -13.344 59.776 1.00 52.22 96 THR A C 1
ATOM 797 O O . THR A 1 96 ? -9.645 -13.334 59.073 1.00 52.22 96 THR A O 1
ATOM 800 N N . LYS A 1 97 ? -10.626 -13.084 61.089 1.00 41.78 97 LYS A N 1
ATOM 801 C CA . LYS A 1 97 ? -9.706 -13.681 62.079 1.00 41.78 97 LYS A CA 1
ATOM 802 C C . LYS A 1 97 ? -10.038 -13.201 63.485 1.00 41.78 97 LYS A C 1
ATOM 804 O O . LYS A 1 97 ? -10.274 -11.985 63.641 1.00 41.78 97 LYS A O 1
#

InterPro domains:
  IPR014813 Guanine nucleotide-binding protein-like 3, N-terminal domain [PF08701] (14-87)

Sequence (97 aa):
MARSKPRNKRQTLSKKHSIEKKIGRHNQKMRRLAKKFPEARKKLKKEPGVPHLYPFKEELIHKYENALKKKQEDKIAARDARKNQVKTAESTPNETK